Protein AF-A0A7Y7DVZ3-F1 (afdb_monomer)

Solvent-accessible surface area (backbone atoms only — not comparable to full-atom values): 9672 Å² total; per-residue (Å²): 133,86,80,85,73,63,72,56,90,58,88,35,56,30,33,69,73,44,74,41,78,94,63,28,28,39,33,37,40,18,62,32,78,90,77,52,33,31,44,37,41,40,37,32,54,47,79,46,80,46,74,74,72,59,45,54,66,47,48,43,38,77,46,54,73,65,53,46,55,58,45,50,76,79,41,92,74,56,89,79,50,41,44,36,34,37,39,47,96,93,42,80,33,42,36,32,20,57,42,76,46,80,48,76,43,69,62,60,92,81,63,74,75,77,84,75,82,72,72,77,78,78,50,72,66,58,51,48,55,52,49,54,51,50,52,49,45,32,72,76,63,32,61,68,53,44,53,65,62,50,64,72,43,64,90,64,67,92,74,83,83,134

Structure (mmCIF, N/CA/C/O backbone):
data_AF-A0A7Y7DVZ3-F1
#
_entry.id   AF-A0A7Y7DVZ3-F1
#
loop_
_atom_site.group_PDB
_atom_site.id
_atom_site.type_symbol
_atom_site.label_atom_id
_atom_site.label_alt_id
_atom_site.label_comp_id
_atom_site.label_asym_id
_atom_site.label_entity_id
_atom_site.label_seq_id
_atom_site.pdbx_PDB_ins_code
_atom_site.Cartn_x
_atom_site.Cartn_y
_atom_site.Cartn_z
_atom_site.occupancy
_atom_site.B_iso_or_equiv
_atom_site.auth_seq_id
_atom_site.auth_comp_id
_atom_site.auth_asym_id
_atom_site.auth_atom_id
_atom_site.pdbx_PDB_model_num
ATOM 1 N N . MET A 1 1 ? 21.567 -9.355 8.153 1.00 33.91 1 MET A N 1
ATOM 2 C CA . MET A 1 1 ? 20.718 -8.296 7.562 1.00 33.91 1 MET A CA 1
ATOM 3 C C . MET A 1 1 ? 19.615 -7.942 8.546 1.00 33.91 1 MET A C 1
ATOM 5 O O . MET A 1 1 ? 18.861 -8.829 8.931 1.00 33.91 1 MET A O 1
ATOM 9 N N . LYS A 1 2 ? 19.556 -6.692 9.022 1.00 25.70 2 LYS A N 1
ATOM 10 C CA . LYS A 1 2 ? 18.452 -6.220 9.872 1.00 25.70 2 LYS A CA 1
ATOM 11 C C . LYS A 1 2 ? 17.220 -6.024 8.981 1.00 25.70 2 LYS A C 1
ATOM 13 O O . LYS A 1 2 ? 17.305 -5.322 7.983 1.00 25.70 2 LYS A O 1
ATOM 18 N N . LYS A 1 3 ? 16.113 -6.699 9.307 1.00 31.12 3 LYS A N 1
ATOM 19 C CA . LYS A 1 3 ? 14.828 -6.561 8.607 1.00 31.12 3 LYS A CA 1
ATOM 20 C C . LYS A 1 3 ? 14.287 -5.157 8.869 1.00 31.12 3 LYS A C 1
ATOM 22 O O . LYS A 1 3 ? 13.993 -4.830 10.017 1.00 31.12 3 LYS A O 1
ATOM 27 N N . THR A 1 4 ? 14.159 -4.340 7.830 1.00 29.05 4 THR A N 1
ATOM 28 C CA . THR A 1 4 ? 13.468 -3.051 7.925 1.00 29.05 4 THR A CA 1
ATOM 29 C C . THR A 1 4 ? 11.969 -3.318 7.902 1.00 29.05 4 THR A C 1
ATOM 31 O O . THR A 1 4 ? 11.336 -3.320 6.851 1.00 29.05 4 THR A O 1
ATOM 34 N N . THR A 1 5 ? 11.405 -3.613 9.068 1.00 36.50 5 THR A N 1
ATOM 35 C CA . THR A 1 5 ? 9.958 -3.575 9.257 1.00 36.50 5 THR A CA 1
ATOM 36 C C . THR A 1 5 ? 9.578 -2.110 9.416 1.00 36.50 5 THR A C 1
ATOM 38 O O . THR A 1 5 ? 9.855 -1.516 10.456 1.00 36.50 5 THR A O 1
ATOM 41 N N . THR A 1 6 ? 8.971 -1.507 8.397 1.00 41.47 6 THR A N 1
ATOM 42 C CA . THR A 1 6 ? 8.291 -0.223 8.587 1.00 41.47 6 THR A CA 1
ATOM 43 C C . THR A 1 6 ? 7.027 -0.509 9.385 1.00 41.47 6 THR A C 1
ATOM 45 O O . THR A 1 6 ? 6.030 -0.944 8.825 1.00 41.47 6 THR A O 1
ATOM 48 N N . ILE A 1 7 ? 7.102 -0.346 10.704 1.00 43.22 7 ILE A N 1
ATOM 49 C CA . ILE A 1 7 ? 5.937 -0.397 11.585 1.00 43.22 7 ILE A CA 1
ATOM 50 C C . ILE A 1 7 ? 5.342 1.007 11.588 1.00 43.22 7 ILE A C 1
ATOM 52 O O . ILE A 1 7 ? 5.999 1.964 11.999 1.00 43.22 7 ILE A O 1
ATOM 56 N N . ILE A 1 8 ? 4.115 1.145 11.093 1.00 53.16 8 ILE A N 1
ATOM 57 C CA . ILE A 1 8 ? 3.355 2.386 11.238 1.00 53.16 8 ILE A CA 1
ATOM 58 C C . ILE A 1 8 ? 2.619 2.311 12.573 1.00 53.16 8 ILE A C 1
ATOM 60 O O . ILE A 1 8 ? 1.463 1.918 12.629 1.00 53.16 8 ILE A O 1
ATOM 64 N N . ASP A 1 9 ? 3.306 2.693 13.648 1.00 43.16 9 ASP A N 1
ATOM 65 C CA . ASP A 1 9 ? 2.669 2.980 14.934 1.00 43.16 9 ASP A CA 1
ATOM 66 C C . ASP A 1 9 ? 2.078 4.394 14.860 1.00 43.16 9 ASP A C 1
ATOM 68 O O . ASP A 1 9 ? 2.700 5.373 15.283 1.00 43.16 9 ASP A O 1
ATOM 72 N N . LYS A 1 10 ? 0.900 4.553 14.249 1.00 50.53 10 LYS A N 1
ATOM 73 C CA . LYS A 1 10 ? 0.164 5.820 14.340 1.00 50.53 10 LYS A CA 1
ATOM 74 C C . LYS A 1 10 ? -1.292 5.579 14.720 1.00 50.53 10 LYS A C 1
ATOM 76 O O . LYS A 1 10 ? -2.051 4.959 13.987 1.00 50.53 10 LYS A O 1
ATOM 81 N N . VAL A 1 11 ? -1.646 6.156 15.866 1.00 53.16 11 VAL A N 1
ATOM 82 C CA . VAL A 1 11 ? -3.002 6.281 16.402 1.00 53.16 11 VAL A CA 1
ATOM 83 C C . VAL A 1 11 ? -3.867 7.033 15.388 1.00 53.16 11 VAL A C 1
ATOM 85 O O . VAL A 1 11 ? -3.625 8.215 15.134 1.00 53.16 11 VAL A O 1
ATOM 88 N N . GLY A 1 12 ? -4.867 6.367 14.813 1.00 64.56 12 GLY A N 1
ATOM 89 C CA . GLY A 1 12 ? -5.902 7.025 14.019 1.00 64.56 12 GLY A CA 1
ATOM 90 C C . GLY A 1 12 ? -6.605 6.092 13.039 1.00 64.56 12 GLY A C 1
ATOM 91 O O . GLY A 1 12 ? -5.960 5.294 12.365 1.00 64.56 12 GLY A O 1
ATOM 92 N N . LEU A 1 13 ? -7.924 6.257 12.917 1.00 77.62 13 LEU A N 1
ATOM 93 C CA . LEU A 1 13 ? -8.770 5.507 11.991 1.00 77.62 13 LEU A CA 1
ATOM 94 C C . LEU A 1 13 ? -8.343 5.760 10.542 1.00 77.62 13 LEU A C 1
ATOM 96 O O . LEU A 1 13 ? -8.491 6.867 10.024 1.00 77.62 13 LEU A O 1
ATOM 100 N N . PHE A 1 14 ? -7.852 4.721 9.880 1.00 82.12 14 PHE A N 1
ATOM 101 C CA . PHE A 1 14 ? -7.683 4.715 8.438 1.00 82.12 14 PHE A CA 1
ATOM 102 C C . PHE A 1 14 ? -9.006 4.358 7.770 1.00 82.12 14 PHE A C 1
ATOM 104 O O . PHE A 1 14 ? -9.688 3.396 8.136 1.00 82.12 14 PHE A O 1
ATOM 111 N N . SER A 1 15 ? -9.335 5.123 6.740 1.00 82.56 15 SER A N 1
ATOM 112 C CA . SER A 1 15 ? -10.510 4.904 5.903 1.00 82.56 15 SER A CA 1
ATOM 113 C C . SER A 1 15 ? -10.109 4.854 4.436 1.00 82.56 15 SER A C 1
ATOM 115 O O . SER A 1 15 ? -9.142 5.509 4.029 1.00 82.56 15 SER A O 1
ATOM 117 N N . LEU A 1 16 ? -10.829 4.046 3.653 1.00 82.25 16 LEU A N 1
ATOM 118 C CA . LEU A 1 16 ? -10.699 4.054 2.201 1.00 82.25 16 LEU A CA 1
ATOM 119 C C . LEU A 1 16 ? -11.198 5.406 1.689 1.00 82.25 16 LEU A C 1
ATOM 121 O O . LEU A 1 16 ? -12.382 5.716 1.816 1.00 82.25 16 LEU A O 1
ATOM 125 N N . PHE A 1 17 ? -10.291 6.202 1.133 1.00 76.94 17 PHE A N 1
ATOM 126 C CA . PHE A 1 17 ? -10.571 7.584 0.756 1.00 76.94 17 PHE A CA 1
ATOM 127 C C . PHE A 1 17 ? -10.846 7.727 -0.740 1.00 76.94 17 PHE A C 1
ATOM 129 O O . PHE A 1 17 ? -11.794 8.395 -1.141 1.00 76.94 17 PHE A O 1
ATOM 136 N N . GLU A 1 18 ? -10.046 7.055 -1.568 1.00 75.69 18 GLU A N 1
ATOM 137 C CA . GLU A 1 18 ? -10.203 7.056 -3.021 1.00 75.69 18 GLU A CA 1
ATOM 138 C C . GLU A 1 18 ? -9.915 5.666 -3.593 1.00 75.69 18 GLU A C 1
ATOM 140 O O . GLU A 1 18 ? -9.039 4.947 -3.106 1.00 75.69 18 GLU A O 1
ATOM 145 N N . TYR A 1 19 ? -10.650 5.301 -4.644 1.00 79.19 19 TYR A N 1
ATOM 146 C CA . TYR A 1 19 ? -10.417 4.109 -5.451 1.00 79.19 19 TYR A CA 1
ATOM 147 C C . TYR A 1 19 ? -10.586 4.446 -6.934 1.00 79.19 19 TYR A C 1
ATOM 149 O O . TYR A 1 19 ? -11.639 4.923 -7.359 1.00 79.19 19 TYR A O 1
ATOM 157 N N . CYS A 1 20 ? -9.557 4.158 -7.727 1.00 76.50 20 CYS A N 1
ATOM 158 C CA . CYS A 1 20 ? -9.548 4.329 -9.171 1.00 76.50 20 CYS A CA 1
ATOM 159 C C . CYS A 1 20 ? -9.423 2.961 -9.853 1.00 76.50 20 CYS A C 1
ATOM 161 O O . CYS A 1 20 ? -8.372 2.317 -9.815 1.00 76.50 20 CYS A O 1
ATOM 163 N N . THR A 1 21 ? -10.493 2.513 -10.512 1.00 71.81 21 THR A N 1
ATOM 164 C CA . THR A 1 21 ? -10.543 1.214 -11.205 1.00 71.81 21 THR A CA 1
ATOM 165 C C . THR A 1 21 ? -9.643 1.162 -12.436 1.00 71.81 21 THR A C 1
ATOM 167 O O . THR A 1 21 ? -8.998 0.143 -12.675 1.00 71.81 21 THR A O 1
ATOM 170 N N . SER A 1 22 ? -9.579 2.246 -13.215 1.00 68.62 22 SER A N 1
ATOM 171 C CA . SER A 1 22 ? -8.836 2.292 -14.482 1.00 68.62 22 SER A CA 1
ATOM 172 C C . SER A 1 22 ? -7.328 2.161 -14.290 1.00 68.62 22 SER A C 1
ATOM 174 O O . SER A 1 22 ? -6.666 1.535 -15.112 1.00 68.62 22 SER A O 1
ATOM 176 N N . HIS A 1 23 ? -6.806 2.685 -13.181 1.00 67.75 23 HIS A N 1
ATOM 177 C CA . HIS A 1 23 ? -5.389 2.609 -12.819 1.00 67.75 23 HIS A CA 1
ATOM 178 C C . HIS A 1 23 ? -5.117 1.596 -11.698 1.00 67.75 23 HIS A C 1
ATOM 180 O O . HIS A 1 23 ? -3.991 1.503 -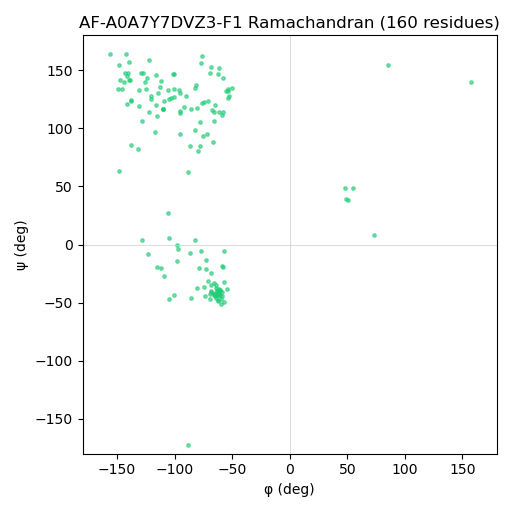11.216 1.00 67.75 23 HIS A O 1
ATOM 186 N N . LYS A 1 24 ? -6.144 0.840 -11.271 1.00 83.94 24 LYS A N 1
ATOM 187 C CA . LYS A 1 24 ? -6.084 -0.135 -10.168 1.00 83.94 24 LYS A CA 1
ATOM 188 C C . LYS A 1 24 ? -5.407 0.446 -8.920 1.00 83.94 24 LYS A C 1
ATOM 190 O O . LYS A 1 24 ? -4.494 -0.155 -8.355 1.00 83.94 24 LYS A O 1
ATOM 195 N N . GLN A 1 25 ? -5.838 1.639 -8.527 1.00 87.38 25 GLN A N 1
ATOM 196 C CA . GLN A 1 25 ? -5.243 2.422 -7.447 1.00 87.38 25 GLN A CA 1
ATOM 197 C C . GLN A 1 25 ? -6.227 2.617 -6.300 1.00 87.38 25 GLN A C 1
ATOM 199 O O . GLN A 1 25 ? -7.425 2.773 -6.536 1.00 87.38 25 GLN A O 1
ATOM 204 N N . PHE A 1 26 ? -5.732 2.646 -5.065 1.00 86.62 26 PHE A N 1
ATOM 205 C CA . PHE A 1 26 ? -6.509 3.156 -3.936 1.00 86.62 26 PHE A CA 1
ATOM 206 C C . PHE A 1 26 ? -5.649 3.818 -2.870 1.00 86.62 26 PHE A C 1
ATOM 208 O O . PHE A 1 26 ? -4.478 3.481 -2.687 1.00 86.62 26 PHE A O 1
ATOM 215 N N . LEU A 1 27 ? -6.285 4.731 -2.143 1.00 86.31 27 LEU A N 1
ATOM 216 C CA . LEU A 1 27 ? -5.710 5.495 -1.049 1.00 86.31 27 LEU A CA 1
ATOM 217 C C . LEU A 1 27 ? -6.428 5.154 0.258 1.00 86.31 27 LEU A C 1
ATOM 219 O O . LEU A 1 27 ? -7.626 5.409 0.398 1.00 86.31 27 LEU A O 1
ATOM 223 N N . PHE A 1 28 ? -5.676 4.650 1.234 1.00 87.56 28 PHE A N 1
ATOM 224 C CA . PHE A 1 28 ? -6.087 4.693 2.635 1.00 87.56 28 PHE A CA 1
ATOM 225 C C . PHE A 1 28 ? -5.454 5.886 3.325 1.00 87.56 28 PHE A C 1
ATOM 227 O O . PHE A 1 28 ? -4.247 6.104 3.218 1.00 87.56 28 PHE A O 1
ATOM 234 N N . ARG A 1 29 ? -6.271 6.622 4.075 1.00 86.06 29 ARG A N 1
ATOM 235 C CA . ARG A 1 29 ? -5.829 7.796 4.820 1.00 86.06 29 ARG A CA 1
ATOM 236 C C . ARG A 1 29 ? -6.301 7.736 6.262 1.00 86.06 29 ARG A C 1
ATOM 238 O O . ARG A 1 29 ? -7.474 7.475 6.528 1.00 86.06 29 ARG A O 1
ATOM 245 N N . SER A 1 30 ? -5.373 8.012 7.171 1.00 85.75 30 SER A N 1
ATOM 246 C CA . SER A 1 30 ? -5.641 8.298 8.577 1.00 85.75 30 SER A CA 1
ATOM 247 C C . SER A 1 30 ? -5.387 9.772 8.848 1.00 85.75 30 SER A C 1
ATOM 249 O O . SER A 1 30 ? -4.296 10.284 8.580 1.00 85.75 30 SER A O 1
ATOM 251 N N . HIS A 1 31 ? -6.402 10.459 9.364 1.00 79.19 31 HIS A N 1
ATOM 252 C CA . HIS A 1 31 ? -6.323 11.872 9.713 1.00 79.19 31 HIS A CA 1
ATOM 253 C C . HIS A 1 31 ? -5.909 12.031 11.171 1.00 79.19 31 HIS A C 1
ATOM 255 O O . HIS A 1 31 ? -6.649 11.652 12.080 1.00 79.19 31 HIS A O 1
ATOM 261 N N . ASN A 1 32 ? -4.764 12.663 11.410 1.00 72.94 32 ASN A N 1
ATOM 262 C CA . ASN A 1 32 ? -4.387 13.105 12.740 1.00 72.94 32 ASN A CA 1
ATOM 263 C C . ASN A 1 32 ? -4.781 14.579 12.913 1.00 72.94 32 ASN A C 1
ATOM 265 O O . ASN A 1 32 ? -4.052 15.490 12.515 1.00 72.94 32 ASN A O 1
ATOM 269 N N . ILE A 1 33 ? -5.965 14.802 13.492 1.00 68.69 33 ILE A N 1
ATOM 270 C CA . ILE A 1 33 ? -6.540 16.142 13.701 1.00 68.69 33 ILE A CA 1
ATOM 271 C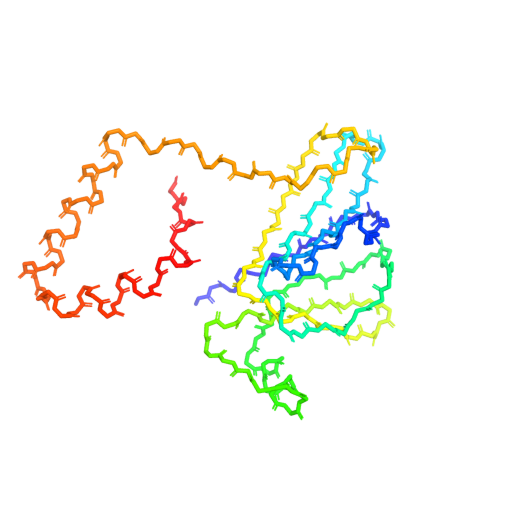 C . ILE A 1 33 ? -5.646 16.992 14.615 1.00 68.69 33 ILE A C 1
ATOM 273 O O . ILE A 1 33 ? -5.480 18.186 14.369 1.00 68.69 33 ILE A O 1
ATOM 277 N N . GLU A 1 34 ? -5.049 16.383 15.640 1.00 68.94 34 GLU A N 1
ATOM 278 C CA . GLU A 1 34 ? -4.217 17.080 16.627 1.00 68.94 34 GLU A CA 1
ATOM 279 C C . GLU A 1 34 ? -2.905 17.580 16.016 1.00 68.94 34 GLU A C 1
ATOM 281 O O . GLU A 1 34 ? -2.509 18.724 16.238 1.00 68.94 34 GLU A O 1
ATOM 286 N N . LEU A 1 35 ? -2.259 16.747 15.197 1.00 67.19 35 LEU A N 1
ATOM 287 C CA . LEU A 1 35 ? -0.992 17.069 14.540 1.00 67.19 35 LEU A CA 1
ATOM 288 C C . LEU A 1 35 ? -1.171 17.799 13.203 1.00 67.19 35 LEU A C 1
ATOM 290 O O . LEU A 1 35 ? -0.184 18.247 12.628 1.00 67.19 35 LEU A O 1
ATOM 294 N N . LYS A 1 36 ? -2.409 17.933 12.704 1.00 72.06 36 LYS A N 1
ATOM 295 C CA . LYS A 1 36 ? -2.715 18.432 11.348 1.00 72.06 36 LYS A CA 1
ATOM 296 C C . LYS A 1 36 ? -1.906 17.705 10.263 1.00 72.06 36 LYS A C 1
ATOM 298 O O . LYS A 1 36 ? -1.459 18.307 9.289 1.00 72.06 36 LYS A O 1
ATOM 303 N N . GLU A 1 37 ? -1.728 16.402 10.448 1.00 76.31 37 GLU A N 1
ATOM 304 C CA . GLU A 1 37 ? -1.013 15.519 9.529 1.00 76.31 37 GLU A CA 1
ATOM 305 C C . GLU A 1 37 ? -1.923 14.368 9.106 1.00 76.31 37 GLU A C 1
ATOM 307 O O . GLU A 1 37 ? -2.645 13.798 9.922 1.00 76.31 37 GLU A O 1
ATOM 312 N N . ASN A 1 38 ? -1.819 13.952 7.852 1.00 80.56 38 ASN A N 1
ATOM 313 C CA . ASN A 1 38 ? -2.377 12.703 7.365 1.00 80.56 38 ASN A CA 1
ATOM 314 C C . ASN A 1 38 ? -1.275 11.654 7.240 1.00 80.56 38 ASN A C 1
ATOM 316 O O . ASN A 1 38 ? -0.121 11.965 6.929 1.00 80.56 38 ASN A O 1
ATOM 320 N N . SER A 1 39 ? -1.652 10.403 7.477 1.00 83.88 39 SER A N 1
ATOM 321 C CA . SER A 1 39 ? -0.849 9.234 7.127 1.00 83.88 39 SER A CA 1
ATOM 322 C C . SER A 1 39 ? -1.536 8.512 5.981 1.00 83.88 39 SER A C 1
ATOM 324 O O . SER A 1 39 ? -2.652 8.019 6.142 1.00 83.88 39 SER A O 1
ATOM 326 N N . ASP A 1 40 ? -0.853 8.460 4.848 1.00 83.81 40 ASP A N 1
ATOM 327 C CA . ASP A 1 40 ? -1.374 7.963 3.586 1.00 83.81 40 ASP A CA 1
ATOM 328 C C . ASP A 1 40 ? -0.684 6.671 3.192 1.00 83.81 40 ASP A C 1
ATOM 330 O O . ASP A 1 40 ? 0.536 6.520 3.330 1.00 83.81 40 ASP A O 1
ATOM 334 N N . ILE A 1 41 ? -1.488 5.764 2.653 1.00 86.50 41 ILE A N 1
ATOM 335 C CA . ILE A 1 41 ? -1.046 4.514 2.063 1.00 86.50 41 ILE A CA 1
ATOM 336 C C . ILE A 1 41 ? -1.666 4.436 0.684 1.00 86.50 41 ILE A C 1
ATOM 338 O O . ILE A 1 41 ? -2.871 4.219 0.536 1.00 86.50 41 ILE A O 1
ATOM 342 N N . LEU A 1 42 ? -0.825 4.649 -0.317 1.00 87.88 42 LEU A N 1
ATOM 343 C CA . LEU A 1 42 ? -1.208 4.579 -1.709 1.00 87.88 42 LEU A CA 1
ATOM 344 C C . LEU A 1 42 ? -0.770 3.237 -2.286 1.00 87.88 42 LEU A C 1
ATOM 346 O O . LEU A 1 42 ? 0.405 2.875 -2.213 1.00 87.88 42 LEU A O 1
ATOM 350 N N . PHE A 1 43 ? -1.712 2.533 -2.899 1.00 88.56 43 PHE A N 1
ATOM 351 C CA . PHE A 1 43 ? -1.469 1.307 -3.642 1.00 88.56 43 PHE A CA 1
ATOM 352 C C . PHE A 1 43 ? -1.729 1.558 -5.124 1.00 88.56 43 PHE A C 1
ATOM 354 O O . PHE A 1 43 ? -2.753 2.150 -5.466 1.00 88.56 43 PHE A O 1
ATOM 361 N N . SER A 1 44 ? -0.840 1.068 -5.990 1.00 88.94 44 SER A N 1
ATOM 362 C CA . SER A 1 44 ? -0.998 1.137 -7.448 1.00 88.94 44 SER A CA 1
ATOM 363 C C . SER A 1 44 ? -0.796 -0.229 -8.092 1.00 88.94 44 SER A C 1
ATOM 365 O O . SER A 1 44 ? -0.001 -1.041 -7.608 1.00 88.94 44 SER A O 1
ATOM 367 N N . ASP A 1 45 ? -1.513 -0.464 -9.193 1.00 88.75 45 ASP A N 1
ATOM 368 C CA . ASP A 1 45 ? -1.558 -1.750 -9.896 1.00 88.75 45 ASP A CA 1
ATOM 369 C C . ASP A 1 45 ? -1.970 -2.903 -8.972 1.00 88.75 45 ASP A C 1
ATOM 371 O O . ASP A 1 45 ? -1.328 -3.951 -8.890 1.00 88.75 45 ASP A O 1
ATOM 375 N N . VAL A 1 46 ? -3.054 -2.680 -8.234 1.00 90.12 46 VAL A N 1
ATOM 376 C CA . VAL A 1 46 ? -3.634 -3.655 -7.312 1.00 90.12 46 VAL A CA 1
ATOM 377 C C . VAL A 1 46 ? -4.279 -4.787 -8.107 1.00 90.12 46 VAL A C 1
ATOM 379 O O . VAL A 1 46 ? -5.172 -4.561 -8.925 1.00 90.12 46 VAL A O 1
ATOM 382 N N . GLU A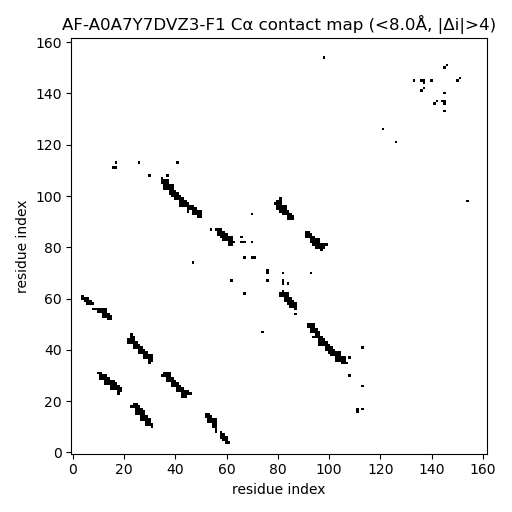 1 47 ? -3.856 -6.021 -7.846 1.00 90.62 47 GLU A N 1
ATOM 383 C CA . GLU A 1 47 ? -4.417 -7.218 -8.486 1.00 90.62 47 GLU A CA 1
ATOM 384 C C . GLU A 1 47 ? -5.209 -8.106 -7.516 1.00 90.62 47 GLU A C 1
ATOM 386 O O . GLU A 1 47 ? -6.057 -8.878 -7.960 1.00 90.62 47 GLU A O 1
ATOM 391 N N . TYR A 1 48 ? -4.990 -7.969 -6.206 1.00 91.62 48 TYR A N 1
ATOM 392 C CA . TYR A 1 48 ? -5.753 -8.678 -5.178 1.00 91.62 48 TYR A CA 1
ATOM 393 C C . TYR A 1 48 ? -5.970 -7.793 -3.952 1.00 91.62 48 TYR A C 1
ATOM 395 O O . TYR A 1 48 ? -5.057 -7.088 -3.510 1.00 91.62 48 TYR A O 1
ATOM 403 N N . LEU A 1 49 ? -7.176 -7.867 -3.392 1.00 90.19 49 LEU A N 1
ATOM 404 C CA . LEU A 1 49 ? -7.599 -7.099 -2.231 1.00 90.19 49 LEU A CA 1
ATOM 405 C C . LEU A 1 49 ? -8.468 -7.969 -1.321 1.00 90.19 49 LEU A C 1
ATOM 407 O O . LEU A 1 49 ? -9.533 -8.429 -1.726 1.00 90.19 49 LEU A O 1
ATOM 411 N N . ASP A 1 50 ? -8.023 -8.141 -0.085 1.00 89.44 50 ASP A N 1
ATOM 412 C CA . ASP A 1 50 ? -8.777 -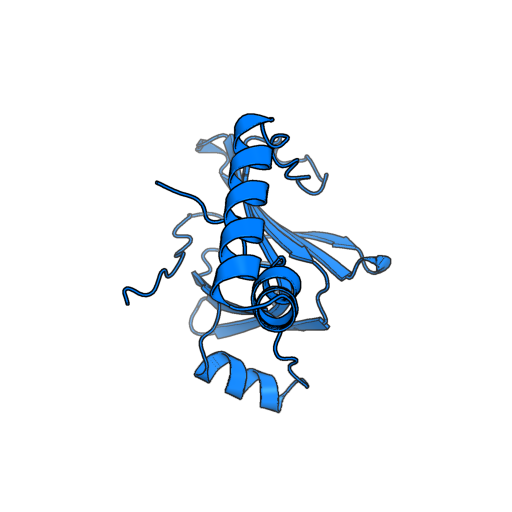8.742 1.011 1.00 89.44 50 ASP A CA 1
ATOM 413 C C . ASP A 1 50 ? -8.626 -7.806 2.204 1.00 89.44 50 ASP A C 1
ATOM 415 O O . ASP A 1 50 ? -7.707 -7.975 3.000 1.00 89.44 50 ASP A O 1
ATOM 419 N N . LEU A 1 51 ? -9.437 -6.742 2.242 1.00 85.06 51 LEU A N 1
ATOM 420 C CA . LEU A 1 51 ? -9.352 -5.676 3.240 1.00 85.06 51 LEU A CA 1
ATOM 421 C C . LEU A 1 51 ? -10.735 -5.202 3.707 1.00 85.06 51 LEU A C 1
ATOM 423 O O . LEU A 1 51 ? -11.673 -5.163 2.905 1.00 85.06 51 LEU A O 1
ATOM 427 N N . PRO A 1 52 ? -10.866 -4.774 4.977 1.00 80.12 52 PRO A N 1
ATOM 428 C CA . PRO A 1 52 ? -12.051 -4.075 5.441 1.00 80.12 52 PRO A CA 1
ATOM 429 C C . PRO A 1 52 ? -12.053 -2.617 4.949 1.00 80.12 52 PRO A C 1
ATOM 431 O O . PRO A 1 52 ? -11.025 -2.061 4.563 1.00 80.12 52 PRO A O 1
ATOM 434 N N . LEU A 1 53 ? -13.227 -1.978 4.988 1.00 77.06 53 LEU A N 1
ATOM 435 C CA . LEU A 1 53 ? -13.393 -0.570 4.587 1.00 77.06 53 LEU A CA 1
ATOM 436 C C . LEU A 1 53 ? -12.710 0.421 5.542 1.00 77.06 53 LEU A C 1
ATOM 438 O O . LEU A 1 53 ? -12.399 1.547 5.151 1.00 77.06 53 LEU A O 1
ATOM 442 N N . TYR A 1 54 ? -12.519 0.017 6.794 1.00 81.75 54 TYR A N 1
ATOM 443 C CA . TYR A 1 54 ? -11.938 0.827 7.852 1.00 81.75 54 TYR A CA 1
ATOM 444 C C . TYR A 1 54 ? -11.065 -0.046 8.747 1.00 81.75 54 TYR A C 1
ATOM 446 O O . TYR A 1 54 ? -11.369 -1.220 8.958 1.00 81.75 54 TYR A O 1
ATOM 454 N N . PHE A 1 55 ? -10.008 0.552 9.283 1.00 85.62 55 PHE A N 1
ATOM 455 C CA . PHE A 1 55 ? -9.159 -0.054 10.302 1.00 85.62 55 PHE A CA 1
ATOM 456 C C . PHE A 1 55 ? -8.659 1.038 11.251 1.00 85.62 55 PHE A C 1
ATOM 458 O O . PHE A 1 55 ? -8.280 2.131 10.835 1.00 85.62 55 PHE A O 1
ATOM 465 N N . SER A 1 56 ? -8.739 0.777 12.548 1.00 79.56 56 SER A N 1
ATOM 466 C CA . SER A 1 56 ? -8.533 1.745 13.628 1.00 79.56 56 SER A CA 1
ATOM 467 C C . SER A 1 56 ? -7.067 1.891 14.008 1.00 79.56 56 SER A C 1
ATOM 469 O O . SER A 1 56 ? -6.585 3.006 14.188 1.00 79.56 56 SER A O 1
ATOM 471 N N . ASN A 1 57 ? -6.368 0.769 14.169 1.00 79.88 57 ASN A N 1
ATOM 472 C CA . ASN A 1 57 ? -4.958 0.758 14.554 1.00 79.88 57 ASN A CA 1
ATOM 473 C C . ASN A 1 57 ? -4.249 -0.448 13.928 1.00 79.88 57 ASN A C 1
ATOM 475 O O . ASN A 1 57 ? -3.812 -1.359 14.640 1.00 79.88 57 ASN A O 1
ATOM 479 N N . PRO A 1 58 ? -4.190 -0.498 12.588 1.00 86.06 58 PRO A N 1
ATOM 480 C CA . PRO A 1 58 ? -3.595 -1.624 11.900 1.00 86.06 58 PRO A CA 1
ATOM 481 C C . PRO A 1 58 ? -2.080 -1.650 12.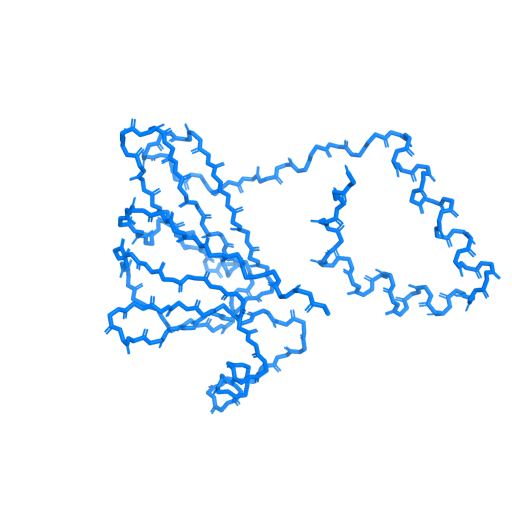109 1.00 86.06 58 PRO A C 1
ATOM 483 O O . PRO A 1 58 ? -1.402 -0.622 12.099 1.00 86.06 58 PRO A O 1
ATOM 486 N N . LYS A 1 59 ? -1.513 -2.849 12.144 1.00 86.38 59 LYS A N 1
ATOM 487 C CA . LYS A 1 59 ? -0.090 -3.041 11.887 1.00 86.38 59 LYS A CA 1
ATOM 488 C C . LYS A 1 59 ? 0.091 -3.407 10.421 1.00 86.38 59 LYS A C 1
ATOM 490 O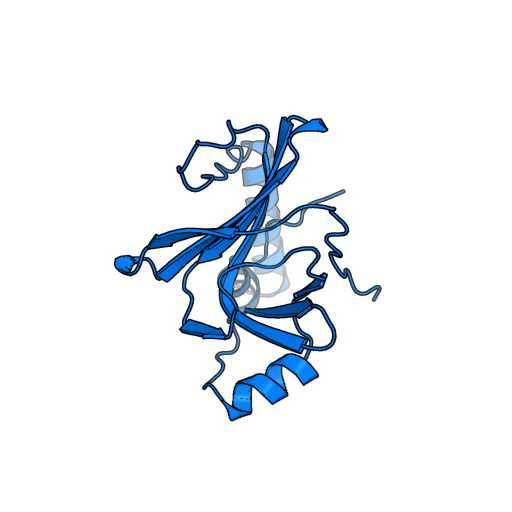 O . LYS A 1 59 ? -0.352 -4.464 9.979 1.00 86.38 59 LYS A O 1
ATOM 495 N N . ILE A 1 60 ? 0.750 -2.529 9.673 1.00 85.38 60 ILE A N 1
ATOM 496 C CA . ILE A 1 60 ? 0.912 -2.650 8.219 1.00 85.38 60 ILE A CA 1
ATOM 497 C C . ILE A 1 60 ? 2.380 -2.867 7.892 1.00 85.38 60 ILE A C 1
ATOM 499 O O . ILE A 1 60 ? 3.230 -2.125 8.378 1.00 85.38 60 ILE A O 1
ATOM 503 N N . TYR A 1 61 ? 2.687 -3.877 7.080 1.00 85.00 61 TYR A N 1
ATOM 504 C CA . TYR A 1 61 ? 4.058 -4.187 6.679 1.00 85.00 61 TYR A CA 1
ATOM 505 C C . TYR A 1 61 ? 4.119 -4.966 5.359 1.00 85.00 61 TYR A C 1
ATOM 507 O O . TYR A 1 61 ? 3.132 -5.540 4.901 1.00 85.00 61 TYR A O 1
ATOM 515 N N . ILE A 1 62 ? 5.301 -5.005 4.737 1.00 88.69 62 ILE A N 1
ATOM 516 C CA . ILE A 1 62 ? 5.546 -5.856 3.565 1.00 88.69 62 ILE A CA 1
ATOM 517 C C . ILE A 1 62 ? 5.722 -7.307 4.026 1.00 88.69 62 ILE A C 1
ATOM 519 O O . ILE A 1 62 ? 6.597 -7.612 4.839 1.00 88.69 62 ILE A O 1
ATOM 523 N N . GLY A 1 63 ? 4.877 -8.192 3.502 1.00 86.56 63 GLY A N 1
ATOM 524 C CA . GLY A 1 63 ? 4.840 -9.613 3.809 1.00 86.56 63 GLY A CA 1
ATOM 525 C C . GLY A 1 63 ? 6.126 -10.340 3.424 1.00 86.56 63 GLY A C 1
ATOM 526 O O . GLY A 1 63 ? 6.791 -10.020 2.438 1.00 86.56 63 GLY A O 1
ATOM 527 N N . ASN A 1 64 ? 6.467 -11.349 4.218 1.00 88.88 64 ASN A N 1
ATOM 528 C CA . ASN A 1 64 ? 7.630 -12.203 3.994 1.00 88.88 64 ASN A CA 1
ATOM 529 C C . ASN A 1 64 ? 7.268 -13.403 3.085 1.00 88.88 64 ASN A C 1
ATOM 531 O O . ASN A 1 64 ? 6.160 -13.485 2.556 1.00 88.88 64 ASN A O 1
ATOM 535 N N . GLU A 1 65 ? 8.183 -14.363 2.910 1.00 89.12 65 GLU A N 1
ATOM 536 C CA . GLU A 1 65 ? 7.906 -15.576 2.119 1.00 89.12 65 GLU A CA 1
ATOM 537 C C . GLU A 1 65 ? 6.698 -16.385 2.608 1.00 89.12 65 GLU A C 1
ATOM 539 O O . GLU A 1 65 ? 6.024 -17.013 1.797 1.00 89.12 65 GLU A O 1
ATOM 544 N N . GLU A 1 66 ? 6.422 -16.401 3.910 1.00 91.81 66 GLU A N 1
ATOM 545 C CA . GLU A 1 66 ? 5.276 -17.116 4.471 1.00 91.81 66 GLU A CA 1
ATOM 546 C C . GLU A 1 66 ? 3.967 -16.435 4.070 1.00 91.81 66 GLU A C 1
ATOM 548 O O . GLU A 1 66 ? 3.082 -17.095 3.526 1.00 91.81 66 GLU A O 1
ATOM 553 N N . SER A 1 67 ? 3.893 -15.107 4.201 1.00 91.31 67 SER A N 1
ATOM 554 C CA . SER A 1 67 ? 2.763 -14.308 3.711 1.00 91.31 67 SER A CA 1
ATOM 555 C C . SER A 1 67 ? 2.561 -14.483 2.202 1.00 91.31 67 SER A C 1
ATOM 557 O O . SER A 1 67 ? 1.435 -14.634 1.730 1.00 91.31 67 SER A O 1
ATOM 559 N N . ARG A 1 68 ? 3.659 -14.519 1.429 1.00 92.00 68 ARG A N 1
ATOM 560 C CA . ARG A 1 68 ? 3.608 -14.791 -0.016 1.00 92.00 68 ARG A CA 1
ATOM 561 C C . ARG A 1 68 ? 3.050 -16.183 -0.300 1.00 92.00 68 ARG A C 1
ATOM 563 O O . ARG A 1 68 ? 2.153 -16.299 -1.123 1.00 92.00 68 ARG A O 1
ATOM 570 N N . LYS A 1 69 ? 3.531 -17.222 0.394 1.00 92.31 69 LYS A N 1
ATOM 571 C CA . LYS A 1 69 ? 3.035 -18.603 0.247 1.00 92.31 69 LYS A CA 1
ATOM 572 C C . LYS A 1 69 ? 1.558 -18.722 0.596 1.00 92.31 69 LYS A C 1
ATOM 574 O O . LYS A 1 69 ? 0.848 -19.470 -0.070 1.00 92.31 69 LYS A O 1
ATOM 579 N N . GLU A 1 70 ? 1.098 -18.023 1.630 1.00 93.19 70 GLU A N 1
ATOM 580 C CA . GLU A 1 70 ? -0.316 -18.005 1.990 1.00 93.19 70 GLU A CA 1
ATOM 581 C C . GLU A 1 70 ? -1.164 -17.414 0.861 1.00 93.19 70 GLU A C 1
ATOM 583 O O . GLU A 1 70 ? -2.137 -18.039 0.433 1.00 93.19 70 GLU A O 1
ATOM 588 N N . ILE A 1 71 ? -0.757 -16.261 0.329 1.00 93.75 71 ILE A N 1
ATOM 589 C CA . ILE A 1 71 ? -1.476 -15.607 -0.763 1.00 93.75 71 ILE A CA 1
ATOM 590 C C . ILE A 1 71 ? -1.402 -16.381 -2.071 1.00 93.75 71 ILE A C 1
ATOM 592 O O . ILE A 1 71 ? -2.413 -16.460 -2.764 1.00 93.75 71 ILE A O 1
ATOM 596 N N . SER A 1 72 ? -0.292 -17.058 -2.365 1.00 92.69 72 SER A N 1
ATOM 597 C CA . SER A 1 72 ? -0.175 -17.931 -3.539 1.00 92.69 72 SER A CA 1
ATOM 598 C C . SER A 1 72 ?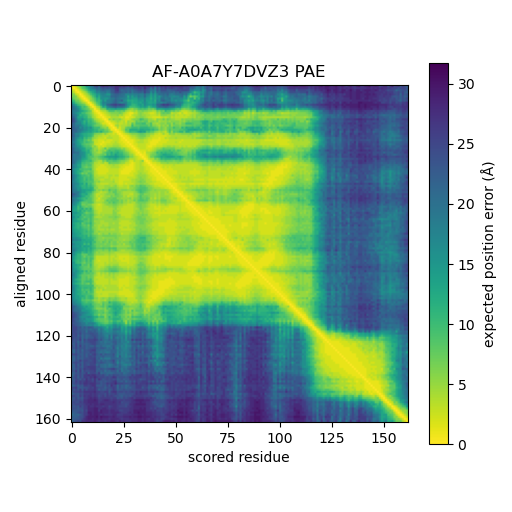 -1.208 -19.066 -3.574 1.00 92.69 72 SER A C 1
ATOM 600 O O . SER A 1 72 ? -1.455 -19.631 -4.634 1.00 92.69 72 SER A O 1
ATOM 602 N N . ARG A 1 73 ? -1.838 -19.416 -2.441 1.00 91.12 73 ARG A N 1
ATOM 603 C CA . ARG A 1 73 ? -2.947 -20.391 -2.404 1.00 91.12 73 ARG A CA 1
ATOM 604 C C . ARG A 1 73 ? -4.286 -19.799 -2.853 1.00 91.12 73 ARG A C 1
ATOM 606 O O . ARG A 1 73 ? -5.194 -20.560 -3.170 1.00 91.12 73 ARG A O 1
ATOM 613 N N . ARG A 1 74 ? -4.426 -18.471 -2.822 1.00 90.56 74 ARG A N 1
ATOM 614 C CA . ARG A 1 74 ? -5.664 -17.730 -3.127 1.00 90.56 74 ARG A CA 1
ATOM 615 C C . ARG A 1 74 ? -5.574 -16.961 -4.449 1.00 90.56 74 ARG A C 1
ATOM 617 O O . ARG A 1 74 ? -6.598 -16.711 -5.075 1.00 90.56 74 ARG A O 1
ATOM 624 N N . PHE A 1 75 ? -4.365 -16.583 -4.856 1.00 90.81 75 PHE A N 1
ATOM 625 C CA . PHE A 1 75 ? -4.086 -15.710 -5.990 1.00 90.81 75 PHE A CA 1
ATOM 626 C C . PHE A 1 75 ? -2.763 -16.104 -6.666 1.00 90.81 75 PHE A C 1
ATOM 628 O O . PHE A 1 75 ? -1.798 -16.438 -5.981 1.00 90.81 75 PHE A O 1
ATOM 635 N N . ASP A 1 76 ? -2.698 -16.048 -8.000 1.00 91.00 76 ASP A N 1
ATOM 636 C CA . ASP A 1 76 ? -1.475 -16.358 -8.752 1.00 91.00 76 ASP A CA 1
ATOM 637 C C . ASP A 1 76 ? -0.460 -15.205 -8.656 1.00 91.00 76 ASP A C 1
ATOM 639 O O . ASP A 1 76 ? -0.513 -14.219 -9.393 1.00 91.00 76 ASP A O 1
ATOM 643 N N . LEU A 1 77 ? 0.436 -15.311 -7.674 1.00 89.75 77 LEU A N 1
ATOM 644 C CA . LEU A 1 77 ? 1.363 -14.249 -7.296 1.00 89.75 77 LEU A CA 1
ATOM 645 C C . LEU A 1 77 ? 2.582 -14.197 -8.228 1.00 89.75 77 LEU A C 1
ATOM 647 O O . LEU A 1 77 ? 3.431 -15.091 -8.227 1.00 89.75 77 LEU A O 1
ATOM 651 N N . LYS A 1 78 ? 2.742 -13.081 -8.939 1.00 88.62 78 LYS A N 1
ATOM 652 C CA . LYS A 1 78 ? 3.916 -12.794 -9.773 1.00 88.62 78 LYS A CA 1
ATOM 653 C C . LYS A 1 78 ? 5.111 -12.363 -8.915 1.00 88.62 78 LYS A C 1
ATOM 655 O O . LYS A 1 78 ? 4.970 -11.849 -7.802 1.00 88.62 78 LYS A O 1
ATOM 660 N N . ARG A 1 79 ? 6.330 -12.550 -9.438 1.00 80.25 79 ARG A N 1
ATOM 661 C CA . ARG A 1 79 ? 7.581 -12.249 -8.708 1.00 80.25 79 ARG A CA 1
ATOM 662 C C . ARG A 1 79 ? 7.693 -10.789 -8.270 1.00 80.25 79 ARG A C 1
ATOM 664 O O . ARG A 1 79 ? 8.028 -10.546 -7.118 1.00 80.25 79 ARG A O 1
ATOM 671 N N . ASN A 1 80 ? 7.366 -9.854 -9.154 1.00 84.00 80 ASN A N 1
ATOM 672 C CA . ASN A 1 80 ? 7.484 -8.412 -8.926 1.00 84.00 80 ASN A CA 1
ATOM 673 C C . ASN A 1 80 ? 6.372 -7.818 -8.043 1.00 84.00 80 ASN A C 1
ATOM 675 O O . ASN A 1 80 ? 6.423 -6.643 -7.703 1.00 84.00 80 ASN A O 1
ATOM 679 N N . GLN A 1 81 ? 5.360 -8.600 -7.666 1.00 87.06 81 GLN A N 1
ATOM 680 C CA . GLN A 1 81 ? 4.257 -8.101 -6.851 1.00 87.06 81 GLN A CA 1
ATOM 681 C C . GLN A 1 81 ? 4.625 -8.055 -5.370 1.00 87.06 81 GLN A C 1
ATOM 683 O O . GLN A 1 81 ? 5.192 -9.006 -4.820 1.00 87.06 81 GLN A O 1
ATOM 688 N N . LYS A 1 82 ? 4.240 -6.965 -4.708 1.00 89.88 82 LYS A N 1
ATOM 689 C CA . LYS A 1 82 ? 4.385 -6.753 -3.269 1.00 89.88 82 LYS A CA 1
ATOM 690 C C . LYS A 1 82 ? 3.128 -7.266 -2.572 1.00 89.88 82 LYS A C 1
ATOM 692 O O . LYS A 1 82 ? 2.013 -6.898 -2.933 1.00 89.88 82 LYS A O 1
ATOM 697 N N . VAL A 1 83 ? 3.318 -8.121 -1.568 1.00 92.69 83 VAL A N 1
ATOM 698 C CA . VAL A 1 83 ? 2.247 -8.550 -0.659 1.00 92.69 83 VAL A CA 1
ATOM 699 C C . VAL A 1 83 ? 2.318 -7.652 0.564 1.00 92.69 83 VAL A C 1
ATOM 701 O O . VAL A 1 83 ? 3.301 -7.702 1.297 1.00 92.69 83 VAL A O 1
ATOM 704 N N . VAL A 1 84 ? 1.310 -6.819 0.780 1.00 92.06 84 VAL A N 1
ATOM 705 C CA . VAL A 1 84 ? 1.170 -6.022 2.001 1.00 92.06 84 VAL A CA 1
ATOM 706 C C . VAL A 1 84 ? 0.263 -6.766 2.956 1.00 92.06 84 VAL A C 1
ATOM 708 O O . VAL A 1 84 ? -0.815 -7.212 2.567 1.00 92.06 84 VAL A O 1
ATOM 711 N N . VAL A 1 85 ? 0.718 -6.897 4.197 1.00 92.00 85 VAL A N 1
ATOM 712 C CA . VAL A 1 85 ? -0.018 -7.537 5.281 1.00 92.00 85 VAL A CA 1
ATOM 713 C C . VAL A 1 85 ? -0.529 -6.457 6.218 1.00 92.00 85 VAL A C 1
ATOM 715 O O . VAL A 1 85 ? 0.223 -5.557 6.602 1.00 92.00 85 VAL A O 1
ATOM 718 N N . ILE A 1 86 ? -1.806 -6.558 6.569 1.00 90.44 86 ILE A N 1
ATOM 719 C CA . ILE A 1 86 ? -2.477 -5.669 7.513 1.00 90.44 86 ILE A CA 1
ATOM 720 C C . ILE A 1 86 ? -3.034 -6.538 8.642 1.00 90.44 86 ILE A C 1
ATOM 722 O O . ILE A 1 86 ? -3.896 -7.384 8.413 1.00 90.44 86 ILE A O 1
ATOM 726 N N . GLU A 1 87 ? -2.507 -6.360 9.852 1.00 91.06 87 GLU A N 1
ATOM 727 C CA . GLU A 1 87 ? -2.946 -7.066 11.060 1.00 91.06 87 GLU A CA 1
ATOM 728 C C . GLU A 1 87 ? -3.768 -6.125 11.946 1.00 91.06 87 GLU A C 1
ATOM 730 O O . GLU A 1 87 ? -3.288 -5.058 12.325 1.00 91.06 87 GLU A O 1
ATOM 735 N N . GLU A 1 88 ? -4.986 -6.526 12.308 1.00 87.94 88 GLU A N 1
ATOM 736 C CA . GLU A 1 88 ? -5.840 -5.795 13.252 1.00 87.94 88 GLU A CA 1
ATOM 737 C C . GLU A 1 88 ? -6.732 -6.768 14.027 1.00 87.94 88 GLU A C 1
ATOM 739 O O . GLU A 1 88 ? -7.335 -7.661 13.435 1.00 87.94 88 GLU A O 1
ATOM 744 N N . ASP A 1 89 ? -6.815 -6.609 15.352 1.00 88.38 89 ASP A N 1
ATOM 745 C CA . ASP A 1 89 ? -7.688 -7.398 16.237 1.00 88.38 89 ASP A CA 1
ATOM 746 C C . ASP A 1 89 ? -7.597 -8.923 16.018 1.00 88.38 89 ASP A C 1
ATOM 748 O O . ASP A 1 89 ? -8.591 -9.652 16.032 1.00 88.38 89 ASP A O 1
ATOM 752 N N . GLY A 1 90 ? -6.376 -9.419 15.780 1.00 88.56 90 GLY A N 1
ATOM 753 C CA . GLY A 1 90 ? -6.102 -10.839 15.527 1.00 88.56 90 GLY A CA 1
ATOM 754 C C . GLY A 1 90 ? -6.539 -11.342 14.146 1.00 88.56 90 GLY A C 1
ATOM 755 O O . GLY A 1 90 ? -6.485 -12.545 13.896 1.00 88.56 90 GLY A O 1
ATOM 756 N N . ARG A 1 91 ? -6.966 -10.449 13.249 1.00 91.69 91 ARG A N 1
ATOM 757 C CA . ARG A 1 91 ? -7.263 -10.742 11.845 1.00 91.69 91 ARG A CA 1
ATOM 758 C C . ARG A 1 91 ? -6.109 -10.300 10.961 1.00 91.69 91 ARG A C 1
ATOM 760 O O . ARG A 1 91 ? -5.454 -9.294 11.232 1.00 91.69 91 ARG A O 1
ATOM 767 N N . THR A 1 92 ? -5.903 -11.048 9.885 1.00 92.44 92 THR A N 1
ATOM 768 C CA . THR A 1 92 ? -4.868 -10.778 8.890 1.00 92.44 92 THR A CA 1
ATOM 769 C C . THR A 1 92 ? -5.523 -10.566 7.541 1.00 92.44 92 THR A C 1
ATOM 771 O O . THR A 1 92 ? -6.303 -11.396 7.074 1.00 92.44 92 THR A O 1
ATOM 774 N N . TYR A 1 93 ? -5.174 -9.447 6.932 1.00 92.81 93 TYR A N 1
ATOM 775 C CA . TYR A 1 93 ? -5.673 -8.987 5.653 1.00 92.81 93 TYR A CA 1
ATOM 776 C C . TYR A 1 93 ? -4.512 -8.779 4.688 1.00 92.81 93 TYR A C 1
ATOM 778 O O . TYR A 1 93 ? -3.364 -8.592 5.110 1.00 92.81 93 TYR A O 1
ATOM 786 N N . PHE A 1 94 ? -4.809 -8.784 3.390 1.00 93.81 94 PHE A N 1
ATOM 787 C CA . PHE A 1 94 ? -3.776 -8.768 2.363 1.00 93.81 94 PHE A CA 1
ATOM 788 C C . PHE A 1 94 ? -4.118 -7.855 1.191 1.00 93.81 94 PHE A C 1
ATOM 790 O O . PHE A 1 94 ? -5.244 -7.828 0.694 1.00 93.81 94 PHE A O 1
ATOM 797 N N . VAL A 1 95 ? -3.090 -7.179 0.687 1.00 93.38 95 VAL A N 1
ATOM 798 C CA . VAL A 1 95 ? -3.125 -6.466 -0.593 1.00 93.38 95 VAL A CA 1
ATOM 799 C C . VAL A 1 95 ? -1.988 -6.968 -1.457 1.00 93.38 95 VAL A C 1
ATOM 801 O O . VAL A 1 95 ? -0.853 -7.053 -0.992 1.00 93.38 95 VAL A O 1
ATOM 804 N N . VAL A 1 96 ? -2.276 -7.263 -2.721 1.00 93.62 96 VAL A N 1
ATOM 805 C CA . VAL A 1 96 ? -1.243 -7.507 -3.730 1.00 93.62 96 VAL A CA 1
ATOM 806 C C . VAL A 1 96 ? -1.248 -6.348 -4.709 1.00 93.62 96 VAL A C 1
ATOM 808 O O . VAL A 1 96 ? -2.234 -6.128 -5.413 1.00 93.62 96 VAL A O 1
ATOM 811 N N . ALA A 1 97 ? -0.137 -5.622 -4.747 1.00 92.25 97 ALA A N 1
ATOM 812 C CA . ALA A 1 97 ? 0.061 -4.460 -5.603 1.00 92.25 97 ALA A CA 1
ATOM 813 C C . ALA A 1 97 ? 1.478 -4.468 -6.177 1.00 92.25 97 ALA A C 1
ATOM 815 O O . ALA A 1 97 ? 2.384 -5.071 -5.598 1.00 92.25 97 ALA A O 1
ATOM 816 N N . LEU A 1 98 ? 1.692 -3.793 -7.304 1.00 87.19 98 LEU A N 1
ATOM 817 C CA . LEU A 1 98 ? 3.048 -3.590 -7.817 1.00 87.19 98 LEU A CA 1
ATOM 818 C C . LEU A 1 98 ? 3.787 -2.549 -6.971 1.00 87.19 98 LEU A C 1
ATOM 820 O O . LEU A 1 98 ? 4.930 -2.754 -6.568 1.00 87.19 98 LEU A O 1
ATOM 824 N N . ASN A 1 99 ? 3.094 -1.453 -6.654 1.00 84.69 99 ASN A N 1
ATOM 825 C CA . ASN A 1 99 ? 3.665 -0.306 -5.965 1.00 84.69 99 ASN A CA 1
ATOM 826 C C . ASN A 1 99 ? 2.865 0.035 -4.711 1.00 84.69 99 ASN A C 1
ATOM 828 O O . ASN A 1 99 ? 1.634 0.001 -4.705 1.00 84.69 99 ASN A O 1
ATOM 832 N N . VAL A 1 100 ? 3.594 0.381 -3.650 1.00 85.12 100 VAL A N 1
ATOM 833 C CA . VAL A 1 100 ? 3.037 0.791 -2.360 1.00 85.12 100 VAL A CA 1
ATOM 834 C C . VAL A 1 100 ? 3.849 1.972 -1.865 1.00 85.12 100 VAL A C 1
ATOM 836 O O . VAL A 1 100 ? 5.069 1.869 -1.724 1.00 85.12 100 VAL A O 1
ATOM 839 N N . LEU A 1 101 ? 3.177 3.085 -1.601 1.00 84.56 101 LEU A N 1
ATOM 840 C CA . LEU A 1 101 ? 3.788 4.304 -1.102 1.00 84.56 101 LEU A CA 1
ATOM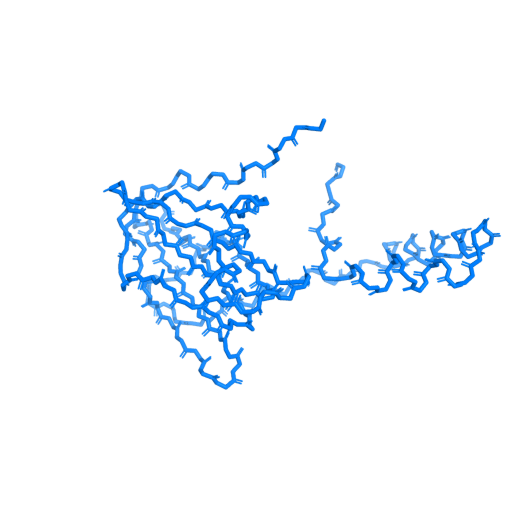 841 C C . LEU A 1 101 ? 3.175 4.672 0.247 1.00 84.56 101 LEU A C 1
ATOM 843 O O . LEU A 1 101 ? 1.965 4.844 0.371 1.00 84.56 101 LEU A O 1
ATOM 847 N N . PHE A 1 102 ? 4.043 4.838 1.239 1.00 81.25 102 PHE A N 1
ATOM 848 C CA . PHE A 1 102 ? 3.690 5.365 2.550 1.00 81.25 102 PHE A CA 1
ATOM 849 C C . PHE A 1 102 ? 4.141 6.818 2.634 1.00 81.25 102 PHE A C 1
ATOM 851 O O . PHE A 1 102 ? 5.315 7.116 2.401 1.00 81.25 102 PHE A O 1
ATOM 858 N N . GLN A 1 103 ? 3.228 7.723 2.976 1.00 80.19 103 GLN A N 1
ATOM 859 C CA . GLN A 1 103 ? 3.534 9.148 3.044 1.00 80.19 103 GLN A CA 1
ATOM 860 C C . GLN A 1 103 ? 2.865 9.804 4.249 1.00 80.19 103 GLN A C 1
ATOM 862 O O . GLN A 1 103 ? 1.722 9.514 4.583 1.00 80.19 103 GLN A O 1
ATOM 867 N N . LYS A 1 104 ? 3.581 10.730 4.889 1.00 78.62 104 LYS A N 1
ATOM 868 C CA . LYS A 1 104 ? 2.982 11.713 5.793 1.00 78.62 104 LYS A CA 1
ATOM 869 C C . LYS A 1 104 ? 2.842 13.024 5.033 1.00 78.62 104 LYS A C 1
ATOM 871 O O . LYS A 1 104 ? 3.780 13.428 4.347 1.00 78.62 104 LYS A O 1
ATOM 876 N N . ASN A 1 105 ? 1.690 13.672 5.123 1.00 77.25 105 ASN A N 1
ATOM 877 C CA . ASN A 1 105 ? 1.470 14.984 4.514 1.00 77.25 105 ASN A CA 1
ATOM 878 C C . ASN A 1 105 ? 0.601 15.862 5.410 1.00 77.25 105 ASN A C 1
ATOM 880 O O . ASN A 1 105 ? -0.058 15.376 6.317 1.00 77.25 105 ASN A O 1
ATOM 884 N N . SER A 1 106 ? 0.598 17.159 5.142 1.00 76.94 106 SER A N 1
ATOM 885 C CA . SER A 1 106 ? -0.185 18.168 5.858 1.00 76.94 106 SER A CA 1
ATOM 886 C C . SER A 1 106 ? -1.389 18.647 5.037 1.00 76.94 106 SER A C 1
ATOM 888 O O . SER A 1 106 ? -1.840 19.783 5.189 1.00 76.94 106 SER A O 1
ATOM 890 N N . TYR A 1 107 ? -1.912 17.798 4.137 1.00 72.81 107 TYR A N 1
ATOM 891 C CA . TYR A 1 107 ? -3.114 18.135 3.376 1.00 72.81 107 TYR A CA 1
ATOM 892 C C . TYR A 1 107 ? -4.308 18.360 4.305 1.00 72.81 107 TYR A C 1
ATOM 894 O O . TYR A 1 107 ? -4.414 17.765 5.381 1.00 72.81 107 TYR A O 1
ATOM 902 N N . HIS A 1 108 ? -5.245 19.195 3.861 1.00 68.88 108 HIS A N 1
ATOM 903 C CA . HIS A 1 108 ? -6.504 19.367 4.572 1.00 68.88 108 HIS A CA 1
ATOM 904 C C . HIS A 1 108 ? -7.223 18.006 4.693 1.00 68.88 108 HIS A C 1
ATOM 906 O O . HIS A 1 108 ? -7.195 17.239 3.732 1.00 68.88 108 HIS A O 1
ATOM 912 N N . PRO A 1 109 ? -7.916 17.688 5.805 1.00 66.06 109 PRO A N 1
ATOM 913 C CA . PRO A 1 109 ? -8.583 16.390 5.967 1.00 66.06 109 PRO A CA 1
ATOM 914 C C . PRO A 1 109 ? -9.617 16.052 4.882 1.00 66.06 109 PRO A C 1
ATOM 916 O O . PRO A 1 109 ? -9.973 14.900 4.695 1.00 66.06 109 PRO A O 1
ATOM 919 N N . GLN A 1 110 ? -10.109 17.058 4.162 1.00 65.62 110 GLN A N 1
ATOM 920 C CA . GLN A 1 110 ? -11.080 16.899 3.073 1.00 65.62 110 GLN A CA 1
ATOM 921 C C . GLN A 1 110 ? -10.427 16.857 1.683 1.00 65.62 110 GLN A C 1
ATOM 923 O O . GLN A 1 110 ? -11.131 16.701 0.690 1.00 65.62 110 GLN A O 1
ATO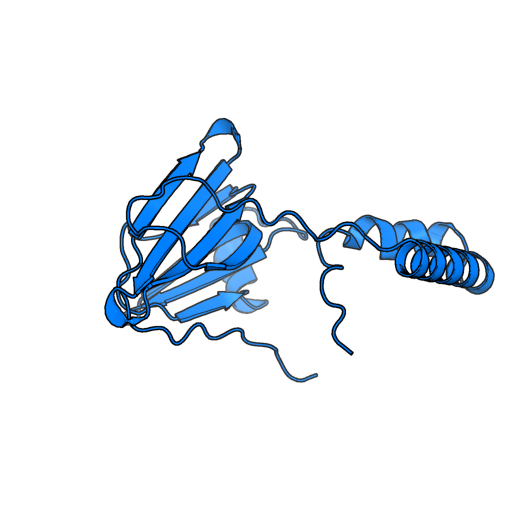M 928 N N . GLU A 1 111 ? -9.106 17.035 1.592 1.00 69.88 111 GLU A N 1
ATOM 929 C CA . GLU A 1 111 ? -8.378 16.938 0.328 1.00 69.88 111 GLU A CA 1
ATOM 930 C C . GLU A 1 111 ? -8.471 15.502 -0.181 1.00 69.88 111 GLU A C 1
ATOM 932 O O . GLU A 1 111 ? -8.047 14.584 0.509 1.00 69.88 111 GLU A O 1
ATOM 937 N N . THR A 1 112 ? -9.033 15.288 -1.363 1.00 61.34 112 THR A N 1
ATOM 938 C CA . THR A 1 112 ? -9.211 13.940 -1.930 1.00 61.34 112 THR A CA 1
ATOM 939 C C . THR A 1 112 ? -8.129 13.583 -2.923 1.00 61.34 112 THR A C 1
ATOM 941 O O . THR A 1 112 ? -7.962 12.407 -3.202 1.00 61.34 112 THR A O 1
ATOM 944 N N . SER A 1 113 ? -7.348 14.562 -3.385 1.00 65.69 113 SER A N 1
ATOM 945 C CA . SER A 1 113 ? -6.286 14.333 -4.355 1.00 65.69 113 SER A CA 1
ATOM 946 C C . SER A 1 113 ? -5.324 13.242 -3.883 1.00 65.69 113 SER A C 1
ATOM 948 O O . SER A 1 113 ? -4.732 13.343 -2.799 1.00 65.69 113 SER A O 1
ATOM 950 N N . MET A 1 114 ? -5.110 12.232 -4.729 1.00 64.94 114 MET A N 1
ATOM 951 C CA . MET A 1 114 ? -3.998 11.305 -4.562 1.00 64.94 114 MET A CA 1
ATOM 952 C C . MET A 1 114 ? -2.681 12.088 -4.434 1.00 64.94 114 MET A C 1
ATOM 954 O O . MET A 1 114 ? -2.383 12.924 -5.296 1.00 64.94 114 MET A O 1
ATOM 958 N N . PRO A 1 115 ? -1.870 11.835 -3.388 1.00 61.41 115 PRO A N 1
ATOM 959 C CA . PRO A 1 115 ? -0.567 12.463 -3.255 1.00 61.41 115 PRO A CA 1
ATOM 960 C C . PRO A 1 115 ? 0.286 12.108 -4.469 1.00 61.41 115 PRO A C 1
ATOM 962 O O . PRO A 1 115 ? 0.702 10.964 -4.650 1.00 61.41 115 PRO A O 1
ATOM 965 N N . ILE A 1 116 ? 0.572 13.094 -5.310 1.00 57.97 116 ILE A N 1
ATOM 966 C CA . ILE A 1 116 ? 1.602 12.946 -6.327 1.00 57.97 116 ILE A CA 1
ATOM 967 C C . ILE A 1 116 ? 2.901 13.240 -5.595 1.00 57.97 116 ILE A C 1
ATOM 969 O O . ILE A 1 116 ? 3.248 14.405 -5.384 1.00 57.97 116 ILE A O 1
ATOM 973 N N . LYS A 1 117 ? 3.622 12.197 -5.175 1.00 51.88 117 LYS A N 1
ATOM 974 C CA . LYS A 1 117 ? 5.025 12.367 -4.810 1.00 51.88 117 LYS A CA 1
ATOM 975 C C . LYS A 1 117 ? 5.754 12.721 -6.103 1.00 51.88 117 LYS A C 1
ATOM 977 O O . LYS A 1 117 ? 6.176 11.848 -6.849 1.00 51.88 117 LYS A O 1
ATOM 982 N N . ARG A 1 118 ? 5.816 14.015 -6.423 1.00 43.81 118 ARG A N 1
ATOM 983 C CA . ARG A 1 118 ? 6.778 14.505 -7.403 1.00 43.81 118 ARG A CA 1
ATOM 984 C C . ARG A 1 118 ? 8.123 14.273 -6.743 1.00 43.81 118 ARG A C 1
ATOM 986 O O . ARG A 1 118 ? 8.422 14.919 -5.742 1.00 43.81 118 ARG A O 1
ATOM 993 N N . GLU A 1 119 ? 8.858 13.277 -7.219 1.00 46.78 119 GLU A N 1
ATOM 994 C CA . GLU A 1 119 ? 10.273 13.187 -6.893 1.00 46.78 119 GLU A CA 1
ATOM 995 C C . GLU A 1 119 ? 10.891 14.550 -7.178 1.00 46.78 119 GLU A C 1
ATOM 997 O O . GLU A 1 119 ? 10.575 15.186 -8.191 1.00 46.78 119 GLU A O 1
ATOM 1002 N N . GLU A 1 120 ? 11.710 15.033 -6.247 1.00 50.50 120 GLU A N 1
ATOM 1003 C CA . GLU A 1 120 ? 12.537 16.183 -6.563 1.00 50.50 120 GLU A CA 1
ATOM 1004 C C . GLU A 1 120 ? 13.345 15.825 -7.812 1.00 50.50 120 GLU A C 1
ATOM 1006 O O . GLU A 1 120 ? 13.881 14.711 -7.883 1.00 50.50 120 GLU A O 1
ATOM 1011 N N . PRO A 1 121 ? 13.385 16.712 -8.820 1.00 54.12 121 PRO A N 1
ATOM 1012 C CA . PRO A 1 121 ? 14.153 16.442 -10.019 1.00 54.12 121 PRO A CA 1
ATOM 1013 C C . PRO A 1 121 ? 15.587 16.101 -9.615 1.00 54.12 121 PRO A C 1
ATOM 1015 O O . PRO A 1 121 ? 16.176 16.768 -8.761 1.00 54.12 121 PRO A O 1
ATOM 1018 N N . LEU A 1 122 ? 16.128 15.036 -10.209 1.00 65.06 122 LEU A N 1
ATOM 1019 C CA . LEU A 1 122 ? 17.528 14.671 -10.024 1.00 65.06 122 LEU A CA 1
ATOM 1020 C C . LEU A 1 122 ? 18.399 15.891 -10.351 1.00 65.06 122 LEU A C 1
ATOM 1022 O O . LEU A 1 122 ? 18.193 16.543 -11.376 1.00 65.06 122 LEU A O 1
ATOM 1026 N N . THR A 1 123 ? 19.357 16.207 -9.482 1.00 78.94 123 THR A N 1
ATOM 1027 C CA . THR A 1 123 ? 20.370 17.218 -9.795 1.00 78.94 123 THR A CA 1
ATOM 1028 C C . THR A 1 123 ? 21.280 16.695 -10.906 1.00 78.94 123 THR A C 1
ATOM 1030 O O . THR A 1 123 ? 21.458 15.484 -11.036 1.00 78.94 123 THR A O 1
ATOM 1033 N N . GLU A 1 124 ? 21.875 17.590 -11.699 1.00 80.25 124 GLU A N 1
ATOM 1034 C CA . GLU A 1 124 ? 22.839 17.198 -12.743 1.00 80.25 124 GLU A CA 1
ATOM 1035 C C . GLU A 1 124 ? 23.984 16.351 -12.172 1.00 80.25 124 GLU A C 1
ATOM 1037 O O . GLU A 1 124 ? 24.374 15.360 -12.777 1.00 80.25 124 GLU A O 1
ATOM 1042 N N . GLU A 1 125 ? 24.453 16.686 -10.969 1.00 79.69 125 GLU A N 1
ATOM 1043 C CA . GLU A 1 125 ? 25.460 15.917 -10.232 1.00 79.69 125 GLU A CA 1
ATOM 1044 C C . GLU A 1 125 ? 25.010 14.467 -10.000 1.00 79.69 125 GLU A C 1
ATOM 1046 O O . GLU A 1 125 ? 25.703 13.538 -10.402 1.00 79.69 125 GLU A O 1
ATOM 1051 N N . ARG A 1 126 ? 23.785 14.258 -9.497 1.00 68.94 126 ARG A N 1
ATOM 1052 C CA . ARG A 1 126 ? 23.230 12.909 -9.288 1.00 68.94 126 ARG A CA 1
ATOM 1053 C C . ARG A 1 126 ? 23.034 12.139 -10.589 1.00 68.94 126 ARG A C 1
ATOM 1055 O O . ARG A 1 126 ? 23.159 10.919 -10.593 1.00 68.94 126 ARG A O 1
ATOM 1062 N N . ILE A 1 127 ? 22.682 12.822 -11.678 1.00 75.25 127 ILE A N 1
ATOM 1063 C CA . ILE A 1 127 ? 22.540 12.189 -12.997 1.00 75.25 127 ILE A CA 1
ATOM 1064 C C . ILE A 1 127 ? 23.904 11.700 -13.488 1.00 75.25 127 ILE A C 1
ATOM 1066 O O . ILE A 1 127 ? 24.002 10.572 -13.970 1.00 75.25 127 ILE A O 1
ATOM 1070 N N . ASN A 1 128 ? 24.944 12.518 -13.324 1.00 80.69 128 ASN A N 1
ATOM 1071 C CA . ASN A 1 128 ? 26.306 12.162 -13.709 1.00 80.69 128 ASN A CA 1
ATOM 1072 C C . ASN A 1 128 ? 26.844 11.005 -12.857 1.00 80.69 128 ASN A C 1
ATOM 1074 O O . ASN A 1 128 ? 27.371 10.048 -13.410 1.00 80.69 128 ASN A O 1
ATOM 1078 N N . ASP A 1 129 ? 26.601 11.009 -11.545 1.00 75.81 129 ASP A N 1
ATOM 1079 C CA . ASP A 1 129 ? 27.006 9.902 -10.671 1.00 75.81 129 ASP A CA 1
ATOM 1080 C C . ASP A 1 129 ? 26.341 8.577 -11.071 1.00 75.81 129 ASP A C 1
ATOM 1082 O O . ASP A 1 129 ? 26.965 7.515 -11.054 1.00 75.81 129 ASP A O 1
ATOM 1086 N N . ILE A 1 130 ? 25.056 8.613 -11.442 1.00 77.56 130 ILE A N 1
ATOM 1087 C CA . ILE A 1 130 ? 24.344 7.425 -11.934 1.00 77.56 130 ILE A CA 1
ATOM 1088 C C . ILE A 1 130 ? 24.958 6.953 -13.255 1.00 77.56 130 ILE A C 1
ATOM 1090 O O . ILE A 1 130 ? 25.168 5.753 -13.434 1.00 77.56 130 ILE A O 1
ATOM 1094 N N . HIS A 1 131 ? 25.251 7.881 -14.165 1.00 80.44 131 HIS A N 1
ATOM 1095 C CA . HIS A 1 131 ? 25.865 7.580 -15.453 1.00 80.44 131 HIS A CA 1
ATOM 1096 C C . HIS A 1 131 ? 27.232 6.904 -15.284 1.00 80.44 131 HIS A C 1
ATOM 1098 O O . HIS A 1 131 ? 27.439 5.810 -15.809 1.00 80.44 131 HIS A O 1
ATOM 1104 N N . ASP A 1 132 ? 28.120 7.493 -14.487 1.00 84.25 132 ASP A N 1
ATOM 1105 C CA . ASP A 1 132 ? 29.478 6.989 -14.268 1.00 84.25 132 ASP A CA 1
ATOM 1106 C C . ASP A 1 132 ? 29.468 5.615 -13.585 1.00 84.25 132 ASP A C 1
ATOM 1108 O O . ASP A 1 132 ? 30.238 4.718 -13.940 1.00 84.25 132 ASP A O 1
ATOM 1112 N N . ASN A 1 133 ? 28.539 5.398 -12.649 1.00 81.19 133 ASN A N 1
ATOM 1113 C CA . ASN A 1 133 ? 28.343 4.091 -12.029 1.00 81.19 133 ASN A CA 1
ATOM 1114 C C . ASN A 1 133 ? 27.866 3.035 -13.035 1.00 81.19 133 ASN A C 1
ATOM 1116 O O . ASN A 1 133 ? 28.359 1.906 -13.014 1.00 81.19 133 ASN A O 1
ATOM 1120 N N . ILE A 1 134 ? 26.935 3.382 -13.929 1.00 79.69 134 ILE A N 1
ATOM 1121 C CA . ILE A 1 134 ? 26.470 2.471 -14.982 1.00 79.69 134 ILE A CA 1
ATOM 1122 C C . ILE A 1 134 ? 27.615 2.145 -15.943 1.00 79.69 134 ILE A C 1
ATOM 1124 O O . ILE A 1 134 ? 27.825 0.970 -16.244 1.00 79.69 134 ILE A O 1
ATOM 1128 N N . GLU A 1 135 ? 28.383 3.140 -16.391 1.00 84.00 135 GLU A N 1
ATOM 1129 C CA . GLU A 1 135 ? 29.533 2.914 -17.271 1.00 84.00 135 GLU A CA 1
ATOM 1130 C C . GLU A 1 135 ? 30.589 2.022 -16.616 1.00 84.00 135 GLU A C 1
ATOM 1132 O O . GLU A 1 135 ? 31.074 1.073 -17.240 1.00 84.00 135 GLU A O 1
ATOM 1137 N N . SER A 1 136 ? 30.892 2.264 -15.339 1.00 84.94 136 SER A N 1
ATOM 1138 C CA . SER A 1 136 ? 31.800 1.424 -14.560 1.00 84.94 136 SER A CA 1
ATOM 1139 C C . SER A 1 136 ? 31.296 -0.021 -14.483 1.00 84.94 136 SER A C 1
ATOM 1141 O O . SER A 1 136 ? 32.024 -0.962 -14.803 1.00 84.94 136 SER A O 1
ATOM 1143 N N . MET A 1 137 ? 30.011 -0.222 -14.175 1.00 79.69 137 MET A N 1
ATOM 1144 C CA . MET A 1 137 ? 29.411 -1.557 -14.125 1.00 79.69 137 MET A CA 1
ATOM 1145 C C . MET A 1 137 ? 29.413 -2.265 -15.484 1.00 79.69 137 MET A C 1
ATOM 1147 O O . MET A 1 137 ? 29.657 -3.472 -15.532 1.00 79.69 137 MET A O 1
ATOM 1151 N N . ILE A 1 138 ? 29.160 -1.546 -16.583 1.00 87.06 138 ILE A N 1
ATOM 1152 C CA . ILE A 1 138 ? 29.240 -2.102 -17.942 1.00 87.06 138 ILE A CA 1
ATOM 1153 C C . ILE A 1 138 ? 30.677 -2.536 -18.240 1.00 87.06 138 ILE A C 1
ATOM 1155 O O . ILE A 1 138 ? 30.884 -3.628 -18.769 1.00 87.06 138 ILE A O 1
ATOM 1159 N N . SER A 1 139 ? 31.659 -1.711 -17.878 1.00 87.00 139 SER A N 1
ATOM 1160 C CA . SER A 1 139 ? 33.082 -2.000 -18.072 1.00 87.00 139 SER A CA 1
ATOM 1161 C C . SER A 1 139 ? 33.536 -3.232 -17.281 1.00 87.00 139 SER A C 1
ATOM 1163 O O . SER A 1 139 ? 34.222 -4.102 -17.814 1.00 87.00 139 SER A O 1
ATOM 1165 N N . GLU A 1 140 ? 33.112 -3.350 -16.020 1.00 86.12 140 GLU A N 1
ATOM 1166 C CA . GLU A 1 140 ? 33.538 -4.431 -15.127 1.00 86.12 140 GLU A CA 1
ATOM 1167 C C . GLU A 1 140 ? 32.793 -5.752 -15.353 1.00 86.12 140 GLU A C 1
ATOM 1169 O O . GLU A 1 140 ? 33.374 -6.828 -15.196 1.00 86.12 140 GLU A O 1
ATOM 1174 N N . LYS A 1 141 ? 31.493 -5.689 -15.662 1.00 86.44 141 LYS A N 1
ATOM 1175 C CA . LYS A 1 141 ? 30.590 -6.854 -15.610 1.00 86.44 141 LYS A CA 1
ATOM 1176 C C . LYS A 1 141 ? 29.881 -7.152 -16.926 1.00 86.44 141 LYS A C 1
ATOM 1178 O O . LYS A 1 141 ? 29.254 -8.202 -17.048 1.00 86.44 141 LYS A O 1
ATOM 1183 N N . GLY A 1 142 ? 30.008 -6.272 -17.913 1.00 85.12 142 GLY A N 1
ATOM 1184 C CA . GLY A 1 142 ? 29.366 -6.407 -19.212 1.00 85.12 142 GLY A CA 1
ATOM 1185 C C . GLY A 1 142 ? 27.935 -5.871 -19.238 1.00 85.12 142 GLY A C 1
ATOM 1186 O O . GLY A 1 142 ? 27.228 -5.814 -18.231 1.00 85.12 142 GLY A O 1
ATOM 1187 N N . LEU A 1 143 ? 27.506 -5.482 -20.438 1.00 77.50 143 LEU A N 1
ATOM 1188 C CA . LEU A 1 143 ? 26.211 -4.849 -20.685 1.00 77.50 143 LEU A CA 1
ATOM 1189 C C . LEU A 1 143 ? 25.022 -5.748 -20.301 1.00 77.50 143 LEU A C 1
ATOM 1191 O O . LEU A 1 143 ? 24.060 -5.266 -19.706 1.00 77.50 143 LEU A O 1
ATOM 1195 N N . ASP A 1 144 ? 25.114 -7.049 -20.582 1.00 75.62 144 ASP A N 1
ATOM 1196 C CA . ASP A 1 144 ? 24.040 -8.012 -20.307 1.00 75.62 144 ASP A CA 1
ATOM 1197 C C . ASP A 1 144 ? 23.735 -8.108 -18.802 1.00 75.62 144 ASP A C 1
ATOM 1199 O O . ASP A 1 144 ? 22.575 -8.095 -18.392 1.00 75.62 144 ASP A O 1
ATOM 1203 N N . TYR A 1 145 ? 24.776 -8.083 -17.961 1.00 77.19 145 TYR A N 1
ATOM 1204 C CA . TYR A 1 145 ? 24.631 -8.085 -16.505 1.00 77.19 145 TYR A CA 1
ATOM 1205 C C . TYR A 1 145 ? 23.881 -6.843 -16.000 1.00 77.19 145 TYR A C 1
ATOM 1207 O O . TYR A 1 145 ? 23.030 -6.940 -15.112 1.00 77.19 145 TYR A O 1
ATOM 1215 N N . VAL A 1 146 ? 24.186 -5.667 -16.555 1.00 72.56 146 VAL A N 1
ATOM 1216 C CA . VAL A 1 146 ? 23.566 -4.397 -16.146 1.00 72.56 146 VAL A CA 1
ATOM 1217 C C . VAL A 1 146 ? 22.091 -4.351 -16.546 1.00 72.56 146 VAL A C 1
ATOM 1219 O O . VAL A 1 146 ? 21.253 -3.935 -15.746 1.00 72.56 146 VAL A O 1
ATOM 1222 N N . ILE A 1 147 ? 21.746 -4.840 -17.738 1.00 69.81 147 ILE A N 1
ATOM 1223 C CA . ILE A 1 147 ? 20.350 -4.925 -18.193 1.00 69.81 147 ILE A CA 1
ATOM 1224 C C . ILE A 1 147 ? 19.529 -5.843 -17.275 1.00 69.81 147 ILE A C 1
ATOM 1226 O O . ILE A 1 147 ? 18.415 -5.486 -16.886 1.00 69.81 147 ILE A O 1
ATOM 1230 N N . GLU A 1 148 ? 20.079 -6.994 -16.888 1.00 64.44 148 GLU A N 1
ATOM 1231 C CA . GLU A 1 148 ? 19.379 -7.967 -16.042 1.00 64.44 148 GLU A CA 1
ATOM 1232 C C . GLU A 1 148 ? 19.202 -7.505 -14.588 1.00 64.44 148 GLU A C 1
ATOM 1234 O O . GLU A 1 148 ? 18.202 -7.853 -13.967 1.00 64.44 148 GLU A O 1
ATOM 1239 N N . ASN A 1 149 ? 20.133 -6.713 -14.045 1.00 59.94 149 ASN A N 1
ATOM 1240 C CA . ASN A 1 149 ? 20.185 -6.429 -12.602 1.00 59.94 149 ASN A CA 1
ATOM 1241 C C . ASN A 1 149 ? 19.931 -4.964 -12.217 1.00 59.94 149 ASN A C 1
ATOM 1243 O O . ASN A 1 149 ? 19.621 -4.692 -11.063 1.00 59.94 149 ASN A O 1
ATOM 1247 N N . VAL A 1 150 ? 20.068 -4.009 -13.140 1.00 62.66 150 VAL A N 1
ATOM 1248 C CA . VAL A 1 150 ? 19.828 -2.580 -12.861 1.00 62.66 150 VAL A CA 1
ATOM 1249 C C . VAL A 1 150 ? 18.496 -2.144 -13.458 1.00 62.66 150 VAL A C 1
ATOM 1251 O O . VAL A 1 150 ? 17.678 -1.552 -12.762 1.00 62.66 150 VAL A O 1
ATOM 1254 N N . ILE A 1 151 ? 18.227 -2.494 -14.721 1.00 52.41 151 ILE A N 1
ATOM 1255 C CA . ILE A 1 151 ? 17.025 -2.030 -15.433 1.00 52.41 151 ILE A CA 1
ATOM 1256 C C . ILE A 1 151 ? 15.759 -2.759 -14.954 1.00 52.41 151 ILE A C 1
ATOM 1258 O O . ILE A 1 151 ? 14.722 -2.114 -14.808 1.00 52.41 151 ILE A O 1
ATOM 1262 N N . GLN A 1 152 ? 15.823 -4.056 -14.623 1.00 45.59 152 GLN A N 1
ATOM 1263 C CA . GLN A 1 152 ? 14.662 -4.790 -14.084 1.00 45.59 152 GLN A CA 1
ATOM 1264 C C . GLN A 1 152 ? 14.304 -4.420 -12.636 1.00 45.59 152 GLN A C 1
ATOM 1266 O O . GLN A 1 152 ? 13.155 -4.606 -12.237 1.00 45.59 152 GLN A O 1
ATOM 1271 N N . ASP A 1 153 ? 15.248 -3.854 -11.880 1.00 41.84 153 ASP A N 1
ATOM 1272 C CA . ASP A 1 153 ? 15.080 -3.515 -10.462 1.00 41.84 153 ASP A CA 1
ATOM 1273 C C . ASP A 1 153 ? 14.724 -2.029 -10.239 1.00 41.84 153 ASP A C 1
ATOM 1275 O O . ASP A 1 153 ? 14.475 -1.628 -9.107 1.00 41.84 153 ASP A O 1
ATOM 1279 N N . THR A 1 154 ? 14.611 -1.200 -11.296 1.00 42.75 154 THR A N 1
ATOM 1280 C CA . THR A 1 154 ? 14.186 0.231 -11.239 1.00 42.75 154 THR A CA 1
ATOM 1281 C C . THR A 1 154 ? 12.814 0.490 -10.598 1.00 42.75 154 THR A C 1
ATOM 1283 O O . THR A 1 154 ? 12.478 1.642 -10.334 1.00 42.75 154 THR A O 1
ATOM 1286 N N . GLY A 1 155 ? 12.056 -0.551 -10.241 1.00 38.31 155 GLY A N 1
ATOM 1287 C CA . GLY A 1 155 ? 10.906 -0.442 -9.336 1.00 38.31 155 GLY A CA 1
ATOM 1288 C C . GLY A 1 155 ? 11.258 -0.212 -7.853 1.00 38.31 155 GLY A C 1
ATOM 1289 O O . GLY A 1 155 ? 10.367 0.140 -7.081 1.00 38.31 155 GLY A O 1
ATOM 1290 N N . ASP A 1 156 ? 12.524 -0.387 -7.446 1.00 38.41 156 ASP A N 1
ATOM 1291 C CA . ASP A 1 156 ? 12.950 -0.384 -6.036 1.00 38.41 156 ASP A CA 1
ATOM 1292 C C . ASP A 1 156 ? 14.131 0.571 -5.695 1.00 38.41 156 ASP A C 1
ATOM 1294 O O . ASP A 1 156 ? 14.534 0.643 -4.533 1.00 38.41 156 ASP A O 1
ATOM 1298 N N . TRP A 1 157 ? 14.651 1.384 -6.632 1.00 32.81 157 TRP A N 1
ATOM 1299 C CA . TRP A 1 157 ? 15.880 2.194 -6.422 1.00 32.81 157 TRP A CA 1
ATOM 1300 C C . TRP A 1 157 ? 15.736 3.533 -5.675 1.00 32.81 157 TRP A C 1
ATOM 1302 O O . TRP A 1 157 ? 16.735 4.217 -5.461 1.00 32.81 157 TRP A O 1
ATOM 1312 N N . ILE A 1 158 ? 14.559 3.916 -5.169 1.00 34.59 158 ILE A N 1
ATOM 1313 C CA . ILE A 1 158 ? 14.453 5.096 -4.281 1.00 34.59 158 ILE A CA 1
ATOM 1314 C C . ILE A 1 158 ? 14.673 4.669 -2.828 1.00 34.59 158 ILE A C 1
ATOM 1316 O O . ILE A 1 158 ? 13.801 4.781 -1.965 1.00 34.59 158 ILE A O 1
ATOM 1320 N N . LYS A 1 159 ? 15.872 4.157 -2.564 1.00 40.09 159 LYS A N 1
ATOM 1321 C CA . LYS A 1 159 ? 16.501 4.164 -1.245 1.00 40.09 159 LYS A CA 1
ATOM 1322 C C . LYS A 1 159 ? 17.968 4.522 -1.435 1.00 40.09 159 LYS A C 1
ATOM 1324 O O . LYS A 1 159 ? 18.818 3.647 -1.529 1.00 40.09 159 LYS A O 1
ATOM 1329 N N . LEU A 1 160 ? 18.233 5.821 -1.476 1.00 27.83 160 LEU A N 1
ATOM 1330 C CA . LEU A 1 160 ? 19.543 6.375 -1.169 1.00 27.83 160 LEU A CA 1
ATOM 1331 C C . LEU A 1 160 ? 19.357 7.263 0.062 1.00 27.83 160 LEU A C 1
ATOM 1333 O O . LEU A 1 160 ? 18.875 8.387 -0.038 1.00 27.83 160 LEU A O 1
ATOM 1337 N N . GLU A 1 161 ? 19.650 6.687 1.224 1.00 32.53 161 GLU A N 1
ATOM 1338 C CA . GLU A 1 161 ? 20.147 7.427 2.381 1.00 32.53 161 GLU A CA 1
ATOM 1339 C C . GLU A 1 161 ? 21.613 7.006 2.536 1.00 32.53 161 GLU A C 1
ATOM 1341 O O . GLU A 1 161 ? 21.885 5.824 2.771 1.00 32.53 161 GLU A O 1
ATOM 1346 N N . GLU A 1 162 ? 22.528 7.960 2.378 1.00 30.89 162 GLU A N 1
ATOM 1347 C CA . GLU A 1 162 ? 23.682 8.086 3.275 1.00 30.89 162 GLU A CA 1
ATOM 1348 C C . GLU A 1 162 ? 23.431 9.284 4.194 1.00 30.89 162 GLU A C 1
ATOM 1350 O O . GLU A 1 162 ? 22.898 10.304 3.692 1.00 30.89 162 GLU A O 1
#

Nearest PDB structures (foldseek):
  5vly-assembly1_C  TM=2.520E-01  e=1.542E+00  Qubevirus durum
  3f5n-assembly3_C  TM=3.936E-01  e=5.852E+00  Homo sapiens
  8t0b-assembly1_A  TM=2.199E-01  e=3.549E+00  Burkholderia pseudomallei

Mean predicted aligned error: 13.65 Å

Foldseek 3Di:
DDDPWPWPQDFFKWAFQDADPVFRKTKTWGQDPPVLKIKIKIFTAWDDWFDDRMDGGKGKGWDDVVLVVVVVVVDVDDPQWTWMWIDDPNDIIIITGNDIDIDMDNDHPNDRDDDDPPPDPDDPVNVVVVVVVLVVCCVPPNPVVCCVPPVVCVSPPPDDDD

Radius of gyration: 18.42 Å; Cα contacts (8 Å, |Δi|>4): 233; chains: 1; bounding box: 47×40×37 Å

Sequence (162 aa):
MKKTTTIIDKVGLFSLFEYCTSHKQFLFRSHNIELKENSDILFSDVEYLDLPLYFSNPKIYIGNEESRKEISRRFDLKRNQKVVVIEEDGRTYFVVALNVLFQKNSYHPQETSMPIKREEPLTEERINDIHDNIESMISEKGLDYVIENVIQDTGDWIKLEE

Secondary structure (DSSP, 8-state):
-----------S-EEEEEEETTTTEEEEEEEETTTTEEEEEEEES--EEE--SEESS-EEEE--HHHHHHHHTTS---TT-EEEEEEETTEEEEEEESEEEEEEE---TT--S-----PPPPPHHHHHHHHHHHHHHHHHH-HHHHIIIIITTTTS------

pLDDT: mean 74.74, std 17.79, range [25.7, 93.81]